Protein AF-A0A9N7Y6Z3-F1 (afdb_monomer_lite)

Secondary structure (DSSP, 8-state):
----------HHHHHHHHT----HHHHHHHHHHTT----PPPP-----HHHHHHHHHHHHHTTT--HHHHHHT--------TT-PPP-----S----S------

Organism: Pleuronectes platessa (NCBI:txid8262)

pLDDT: mean 72.56, std 17.74, range [29.12, 93.75]

Sequence (104 aa):
MAVRQDTGRSSSQIKAITGADCSPITIRRHLQRKGFKNKKRLQRPRLLQRHKIARLDFAREHQTWDIQKWRGAIMIWGAFSFNGTMELQVVQGRQTAGPSCVFP

InterPro domains:
  IPR002492 Transposase, Tc1-like [PF01498] (3-63)

Structure (mmCIF, N/CA/C/O backbone):
data_AF-A0A9N7Y6Z3-F1
#
_entry.id   AF-A0A9N7Y6Z3-F1
#
loop_
_atom_site.group_PDB
_atom_site.id
_atom_site.type_symbol
_atom_site.label_atom_id
_atom_site.label_alt_id
_atom_site.label_comp_id
_atom_site.label_asym_id
_atom_site.label_entity_id
_atom_site.label_seq_id
_atom_site.pdbx_PDB_ins_code
_atom_site.Cartn_x
_atom_site.Cartn_y
_atom_site.Cartn_z
_atom_site.occupancy
_atom_site.B_iso_or_equiv
_atom_site.auth_seq_id
_atom_site.auth_comp_id
_atom_site.auth_asym_id
_atom_site.auth_atom_id
_atom_site.pdbx_PDB_model_num
ATOM 1 N N . MET A 1 1 ? -17.473 -17.753 -3.300 1.00 37.47 1 MET A N 1
ATOM 2 C CA . MET A 1 1 ? -17.386 -16.276 -3.357 1.00 37.47 1 MET A CA 1
ATOM 3 C C . MET A 1 1 ? -16.705 -15.788 -2.084 1.00 37.47 1 MET A C 1
ATOM 5 O O . MET A 1 1 ? -17.232 -16.037 -1.009 1.00 37.47 1 MET A O 1
ATOM 9 N N . ALA A 1 2 ? -15.513 -15.193 -2.158 1.00 46.38 2 ALA A N 1
ATOM 10 C CA . ALA A 1 2 ? -14.824 -14.714 -0.958 1.00 46.38 2 ALA A CA 1
ATOM 11 C C . ALA A 1 2 ? -15.393 -13.346 -0.551 1.00 46.38 2 ALA A C 1
ATOM 13 O O . ALA A 1 2 ? -15.112 -12.334 -1.193 1.00 46.38 2 ALA A O 1
ATOM 14 N N . VAL A 1 3 ? -16.218 -13.320 0.497 1.00 51.53 3 VAL A N 1
ATOM 15 C CA . VAL A 1 3 ? -16.713 -12.077 1.103 1.00 51.53 3 VAL A CA 1
ATOM 16 C C . VAL A 1 3 ? -15.503 -11.288 1.606 1.00 51.53 3 VAL A C 1
ATOM 18 O O . VAL A 1 3 ? -14.756 -11.769 2.462 1.00 51.53 3 VAL A O 1
ATOM 21 N N . ARG A 1 4 ? -15.270 -10.086 1.061 1.00 54.97 4 ARG A N 1
ATOM 22 C CA . ARG A 1 4 ? -14.232 -9.182 1.578 1.00 54.97 4 ARG A CA 1
ATOM 23 C C . ARG A 1 4 ? -14.615 -8.836 3.014 1.00 54.97 4 ARG A C 1
ATOM 25 O O . ARG A 1 4 ? -15.618 -8.172 3.239 1.00 54.97 4 ARG A O 1
ATOM 32 N N . GLN A 1 5 ? -13.845 -9.317 3.986 1.00 65.19 5 GLN A N 1
ATOM 33 C CA . GLN A 1 5 ? -14.088 -8.974 5.381 1.00 65.19 5 GLN A CA 1
ATOM 34 C C . GLN A 1 5 ? -13.634 -7.532 5.631 1.00 65.19 5 GLN A C 1
ATOM 36 O O . GLN A 1 5 ? -12.450 -7.213 5.478 1.00 65.19 5 GLN A O 1
ATOM 41 N N . ASP A 1 6 ? -14.571 -6.671 6.026 1.00 64.88 6 ASP A N 1
ATOM 42 C CA . ASP A 1 6 ? -14.308 -5.299 6.465 1.00 64.88 6 ASP A CA 1
ATOM 43 C C . ASP A 1 6 ? -13.472 -5.298 7.757 1.00 64.88 6 ASP A C 1
ATOM 45 O O . ASP A 1 6 ? -13.983 -5.248 8.878 1.00 64.88 6 ASP A O 1
ATOM 49 N N . THR A 1 7 ? -12.154 -5.374 7.601 1.00 71.00 7 THR A N 1
ATOM 50 C CA . THR A 1 7 ? -11.184 -5.358 8.700 1.00 71.00 7 THR A CA 1
ATOM 51 C C . THR A 1 7 ? -10.605 -3.952 8.895 1.00 71.00 7 THR A C 1
ATOM 53 O O . THR A 1 7 ? -10.427 -3.198 7.940 1.00 71.00 7 THR A O 1
ATOM 56 N N . GLY A 1 8 ? -10.297 -3.583 10.146 1.00 79.94 8 GLY A N 1
ATOM 57 C CA . GLY A 1 8 ? -9.646 -2.304 10.485 1.00 79.94 8 GLY A CA 1
ATOM 58 C C . GLY A 1 8 ? -10.509 -1.270 11.219 1.00 79.94 8 GLY A C 1
ATOM 59 O O . GLY A 1 8 ? -10.120 -0.108 11.286 1.00 79.94 8 GLY A O 1
ATOM 60 N N . ARG A 1 9 ? -11.657 -1.670 11.773 1.00 84.12 9 ARG A N 1
ATOM 61 C CA . ARG A 1 9 ? -12.505 -0.814 12.620 1.00 84.12 9 ARG A CA 1
ATOM 62 C C . ARG A 1 9 ? -12.025 -0.815 14.076 1.00 84.12 9 ARG A C 1
ATOM 64 O O . ARG A 1 9 ? -11.485 -1.816 14.552 1.00 84.12 9 ARG A O 1
ATOM 71 N N . SER A 1 10 ? -12.238 0.289 14.792 1.00 84.06 10 SER A N 1
ATOM 72 C CA . SER A 1 10 ? -11.997 0.351 16.241 1.00 84.06 10 SER A CA 1
ATOM 73 C C . SER A 1 10 ? -13.083 -0.400 17.023 1.00 84.06 10 SER A C 1
ATOM 75 O O . SER A 1 10 ? -14.190 -0.594 16.521 1.00 84.06 10 SER A O 1
ATOM 77 N N . SER A 1 11 ? -12.811 -0.783 18.277 1.00 83.44 11 SER A N 1
ATOM 78 C CA . SER A 1 11 ? -13.819 -1.434 19.132 1.00 83.44 11 SER A CA 1
ATOM 79 C C . SER A 1 11 ? -15.092 -0.595 19.288 1.00 83.44 11 SER A C 1
ATOM 81 O O . SER A 1 11 ? -16.182 -1.156 19.295 1.00 83.44 11 SER A O 1
ATOM 83 N N . SER A 1 12 ? -14.979 0.735 19.355 1.00 84.12 12 SER A N 1
ATOM 84 C CA . SER A 1 12 ? -16.135 1.638 19.451 1.00 84.12 12 SER A CA 1
ATOM 85 C C . SER A 1 12 ? -16.972 1.641 18.170 1.00 84.12 12 SER A C 1
ATOM 87 O O . SER A 1 12 ? -18.195 1.592 18.233 1.00 84.12 12 SER A O 1
ATOM 89 N N . GLN A 1 13 ? -16.325 1.627 17.000 1.00 87.12 13 GLN A N 1
ATOM 90 C CA . GLN A 1 13 ? -17.026 1.519 15.716 1.00 87.12 13 GLN A CA 1
ATOM 91 C C . GLN A 1 13 ? -17.698 0.153 15.553 1.00 87.12 13 GLN A C 1
ATOM 93 O O . GLN A 1 13 ? -18.814 0.070 15.053 1.00 87.12 13 GLN A O 1
ATOM 98 N N . ILE A 1 14 ? -17.043 -0.920 16.006 1.00 86.19 14 ILE A N 1
ATOM 99 C CA . ILE A 1 14 ? -17.630 -2.266 16.014 1.00 86.19 14 ILE A CA 1
ATOM 100 C C . ILE A 1 14 ? -18.861 -2.301 16.925 1.00 86.19 14 ILE A C 1
ATOM 102 O O . ILE A 1 14 ? 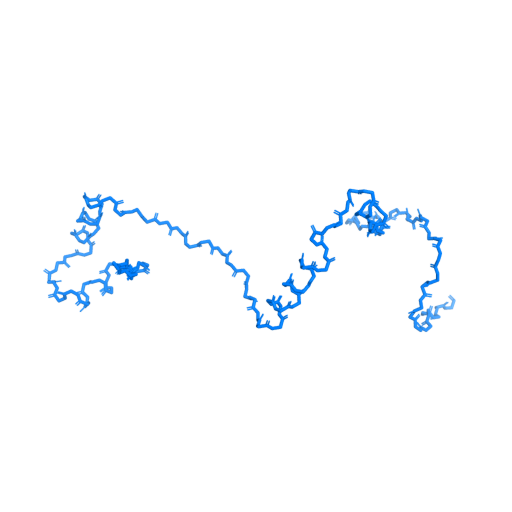-19.874 -2.876 16.532 1.00 86.19 14 ILE A O 1
ATOM 106 N N . LYS A 1 15 ? -18.804 -1.645 18.092 1.00 87.44 15 LYS A N 1
ATOM 107 C CA . LYS A 1 15 ? -19.949 -1.501 19.001 1.00 87.44 15 LYS A CA 1
ATOM 108 C C . LYS A 1 15 ? -21.136 -0.834 18.298 1.00 87.44 15 LYS A C 1
ATOM 110 O O . LYS A 1 15 ? -22.226 -1.393 18.299 1.00 87.44 15 LYS A O 1
ATOM 115 N N . ALA A 1 16 ? -20.899 0.306 17.646 1.00 86.00 16 ALA A N 1
ATOM 116 C CA . ALA A 1 16 ? -21.933 1.063 16.939 1.00 86.00 16 ALA A CA 1
ATOM 117 C C . ALA A 1 16 ? -22.573 0.276 15.781 1.00 86.00 16 ALA A C 1
ATOM 119 O O . ALA A 1 16 ? -23.783 0.323 15.606 1.00 86.00 16 ALA A O 1
ATOM 120 N N . ILE A 1 17 ? -21.777 -0.476 15.015 1.00 85.12 17 ILE A N 1
ATOM 121 C CA . ILE A 1 17 ? -22.271 -1.249 13.861 1.00 85.12 17 ILE A CA 1
ATOM 122 C C . ILE A 1 17 ? -23.010 -2.517 14.296 1.00 85.12 17 ILE A C 1
ATOM 124 O O . ILE A 1 17 ? -23.980 -2.911 13.663 1.00 85.12 17 ILE A O 1
ATOM 128 N N . THR A 1 18 ? -22.540 -3.175 15.358 1.00 82.81 18 THR A N 1
ATOM 129 C CA . THR A 1 18 ? -23.121 -4.447 15.823 1.00 82.81 18 THR A CA 1
ATOM 130 C C . THR A 1 18 ? -24.343 -4.219 16.720 1.00 82.81 18 THR A C 1
ATOM 132 O O . THR A 1 18 ? -25.077 -5.162 16.989 1.00 82.81 18 THR A O 1
ATOM 135 N N . GLY A 1 19 ? -24.549 -2.997 17.227 1.00 78.44 19 GLY A N 1
ATOM 136 C CA . GLY A 1 19 ? -25.634 -2.675 18.163 1.00 78.44 19 GLY A CA 1
ATOM 137 C C . GLY A 1 19 ? -25.500 -3.353 19.533 1.00 78.44 19 GLY A C 1
ATOM 138 O O . GLY A 1 19 ? -26.426 -3.322 20.334 1.00 78.44 19 GLY A O 1
ATOM 139 N N . ALA A 1 20 ? -24.360 -3.987 19.816 1.00 78.75 20 ALA A N 1
ATOM 140 C CA . ALA A 1 20 ? -24.151 -4.731 21.049 1.00 78.75 20 ALA A CA 1
ATOM 141 C C . ALA A 1 20 ? -23.806 -3.773 22.195 1.00 78.75 20 ALA A C 1
ATOM 143 O O . ALA A 1 20 ? -22.770 -3.102 22.140 1.00 78.75 20 ALA A O 1
ATOM 144 N N . ASP A 1 21 ? -24.598 -3.754 23.270 1.00 81.75 21 ASP A N 1
ATOM 145 C CA . ASP A 1 21 ? -24.250 -2.986 24.466 1.00 81.75 21 ASP A CA 1
ATOM 146 C C . ASP A 1 21 ? -23.219 -3.724 25.330 1.00 81.75 21 ASP A C 1
ATOM 148 O O . ASP A 1 21 ? -23.497 -4.303 26.374 1.00 81.75 21 ASP A O 1
ATOM 152 N N . CYS A 1 22 ? -21.987 -3.768 24.836 1.00 83.62 22 CYS A N 1
ATOM 153 C CA . CYS A 1 22 ? -20.870 -4.382 25.533 1.00 83.62 22 CYS A CA 1
ATOM 154 C C . CYS A 1 22 ? -19.700 -3.405 25.648 1.00 83.62 22 CYS A C 1
ATOM 156 O O . CYS A 1 22 ? -19.535 -2.476 24.850 1.00 83.62 22 CYS A O 1
ATOM 158 N N . SER A 1 23 ? -18.869 -3.597 26.673 1.00 87.12 23 SER A N 1
ATOM 159 C CA . SER A 1 23 ? -17.658 -2.796 26.839 1.00 87.12 23 SER A CA 1
ATOM 160 C C . SER A 1 23 ? -16.646 -3.089 25.713 1.00 87.12 23 SER A C 1
ATOM 162 O O . SER A 1 23 ? -16.559 -4.230 25.241 1.00 87.12 23 SER A O 1
ATOM 164 N N . PRO A 1 24 ? -15.797 -2.120 25.311 1.00 84.94 24 PRO A N 1
ATOM 165 C CA . PRO A 1 24 ? -14.745 -2.336 24.307 1.00 84.94 24 PRO A CA 1
ATOM 166 C C . PRO A 1 24 ? -13.793 -3.506 24.621 1.00 84.94 24 PRO A C 1
ATOM 168 O O . PRO A 1 24 ? -13.217 -4.113 23.714 1.00 84.94 24 PRO A O 1
ATOM 171 N N . ILE A 1 25 ? -13.637 -3.841 25.906 1.00 89.50 25 ILE A N 1
ATOM 172 C CA . ILE A 1 25 ? -12.834 -4.968 26.401 1.00 89.50 25 ILE A CA 1
ATOM 173 C C . ILE A 1 25 ? -13.468 -6.303 26.000 1.00 89.50 25 ILE A C 1
ATOM 175 O O . ILE A 1 25 ? -12.763 -7.218 25.571 1.00 89.50 25 ILE A O 1
ATOM 179 N N . THR A 1 26 ? -14.794 -6.406 26.091 1.00 91.06 26 THR A N 1
ATOM 180 C CA . THR A 1 26 ? -15.550 -7.601 25.691 1.00 91.06 26 THR A CA 1
ATOM 181 C C . THR A 1 26 ? -15.386 -7.863 24.198 1.00 91.06 26 THR A C 1
ATOM 183 O O . THR A 1 26 ? -15.064 -8.982 23.794 1.00 91.06 26 THR A O 1
ATOM 186 N N . ILE A 1 27 ? -15.475 -6.802 23.391 1.00 89.25 27 ILE A N 1
ATOM 187 C CA . ILE A 1 27 ? -15.218 -6.851 21.946 1.00 89.25 27 ILE A CA 1
ATOM 188 C C . ILE A 1 27 ? -13.789 -7.337 21.679 1.00 89.25 27 ILE A C 1
ATOM 190 O O . ILE A 1 27 ? -13.588 -8.272 20.907 1.00 89.25 27 ILE A O 1
ATOM 194 N N . ARG A 1 28 ? -12.785 -6.774 22.364 1.00 89.12 28 ARG A N 1
ATOM 195 C CA . ARG A 1 28 ? -11.381 -7.185 22.203 1.00 89.12 28 ARG A CA 1
ATOM 196 C C . ARG A 1 28 ? -11.159 -8.663 22.546 1.00 89.12 28 ARG A C 1
ATOM 198 O O . ARG A 1 28 ? -10.498 -9.354 21.776 1.00 89.12 28 ARG A O 1
ATOM 205 N N . ARG A 1 29 ? -11.726 -9.158 23.653 1.00 91.88 29 ARG A N 1
ATOM 206 C CA . ARG A 1 29 ? -11.635 -10.577 24.054 1.00 91.88 29 ARG A CA 1
ATOM 207 C C . ARG A 1 29 ? -12.284 -11.494 23.021 1.00 91.88 29 ARG A C 1
ATOM 209 O O . ARG A 1 29 ? -11.711 -12.521 22.667 1.00 91.88 29 ARG A O 1
ATOM 216 N N . HIS A 1 30 ? -13.456 -11.114 22.515 1.00 90.56 30 HIS A N 1
ATOM 217 C CA . HIS A 1 30 ? -14.153 -11.880 21.485 1.00 90.56 30 HIS A CA 1
ATOM 218 C C . HIS A 1 30 ? -13.347 -11.941 20.179 1.00 90.56 30 HIS A C 1
ATOM 220 O O . HIS A 1 30 ? -13.169 -13.018 19.612 1.00 90.56 30 HIS A O 1
ATOM 226 N N . LEU A 1 31 ? -12.794 -10.805 19.740 1.00 88.94 31 LEU A N 1
ATOM 227 C CA . LEU A 1 31 ? -11.925 -10.734 18.563 1.00 88.94 31 LEU A CA 1
ATOM 228 C C . LEU A 1 31 ? -10.669 -11.602 18.728 1.00 88.94 31 LEU A C 1
ATOM 230 O O . LEU A 1 31 ? -10.308 -12.327 17.804 1.00 88.94 31 LEU A O 1
ATOM 234 N N . GLN A 1 32 ? -10.048 -11.592 19.910 1.00 90.25 32 GLN A N 1
ATOM 235 C CA . GLN A 1 32 ? -8.889 -12.437 20.212 1.00 90.25 32 GLN A CA 1
ATOM 236 C C . GLN A 1 32 ? -9.232 -13.933 20.204 1.00 90.25 32 GLN A C 1
ATOM 238 O O . GLN A 1 32 ? -8.478 -14.707 19.621 1.00 90.25 32 GLN A O 1
ATOM 243 N N . ARG A 1 33 ? -10.379 -14.342 20.774 1.00 93.00 33 ARG A N 1
ATOM 244 C CA . ARG A 1 33 ? -10.866 -15.738 20.710 1.00 93.00 33 ARG A CA 1
ATOM 245 C C . ARG A 1 33 ? -11.096 -16.209 19.274 1.00 93.00 33 ARG A C 1
ATOM 247 O O . ARG A 1 33 ? -10.827 -17.360 18.965 1.00 93.00 33 ARG A O 1
ATOM 254 N N . LYS A 1 34 ? -11.543 -15.310 18.392 1.00 90.12 34 LYS A N 1
ATOM 255 C CA . LYS A 1 34 ? -11.688 -15.567 16.949 1.00 90.12 34 LYS A CA 1
ATOM 256 C C . LYS A 1 34 ? -10.369 -15.481 16.162 1.00 90.12 34 LYS A C 1
ATOM 258 O O . LYS A 1 34 ? -10.385 -15.607 14.944 1.00 90.12 34 LYS A O 1
ATOM 263 N N . GLY A 1 35 ? -9.235 -15.246 16.826 1.00 90.12 35 GLY A N 1
ATOM 264 C CA . GLY A 1 35 ? -7.914 -15.187 16.195 1.00 90.12 35 GLY A CA 1
ATOM 265 C C . GLY A 1 35 ? -7.567 -13.849 15.531 1.00 90.12 35 GLY A C 1
ATOM 266 O O . GLY A 1 35 ? -6.504 -13.732 14.916 1.00 90.12 35 GLY A O 1
ATOM 267 N N . PHE A 1 36 ? -8.401 -12.813 15.667 1.00 87.56 36 PHE A N 1
ATOM 268 C CA . PHE A 1 36 ? -8.090 -11.489 15.128 1.00 87.56 36 PHE A CA 1
ATOM 269 C C . PHE A 1 36 ? -6.998 -10.810 15.958 1.00 87.56 36 PHE A C 1
ATOM 271 O O . PHE A 1 36 ? -7.122 -10.613 17.169 1.00 87.56 36 PHE A O 1
ATOM 278 N N . LYS A 1 37 ? -5.920 -10.405 15.280 1.00 85.88 37 LYS A N 1
ATOM 279 C CA . LYS A 1 37 ? -4.780 -9.702 15.880 1.00 85.88 37 LYS A CA 1
ATOM 280 C C . LYS A 1 37 ? -4.762 -8.249 15.424 1.00 85.88 37 LYS A C 1
ATOM 282 O O . LYS A 1 37 ? -4.915 -7.965 14.238 1.00 85.88 37 LYS A O 1
ATOM 287 N N . ASN A 1 38 ? -4.521 -7.334 16.360 1.00 83.25 38 ASN A N 1
ATOM 288 C CA . ASN A 1 38 ? -4.287 -5.937 16.018 1.00 83.25 38 ASN A CA 1
ATOM 289 C C . ASN A 1 38 ? -2.905 -5.812 15.358 1.00 83.25 38 ASN A C 1
ATOM 291 O O . ASN A 1 38 ? -1.894 -6.182 15.956 1.00 83.25 38 ASN A O 1
ATOM 295 N N . LYS A 1 39 ? -2.870 -5.321 14.119 1.00 84.31 39 LYS A N 1
ATOM 296 C CA . LYS A 1 39 ? -1.643 -5.005 13.387 1.00 84.31 39 LYS A CA 1
ATOM 297 C C . LYS A 1 39 ? -1.713 -3.548 12.958 1.00 84.31 39 LYS A C 1
ATOM 299 O O . LYS A 1 39 ? -2.720 -3.118 12.394 1.00 84.31 39 LYS A O 1
ATOM 304 N N . LYS A 1 40 ? -0.629 -2.798 13.180 1.00 82.56 40 LYS A N 1
ATOM 305 C CA . LYS A 1 40 ? -0.502 -1.452 12.612 1.00 82.56 40 LYS A CA 1
ATOM 306 C C . LYS A 1 40 ? -0.585 -1.565 11.091 1.00 82.56 40 LYS A C 1
ATOM 308 O O . LYS A 1 40 ? 0.064 -2.423 10.491 1.00 82.56 40 LYS A O 1
ATOM 313 N N . ARG A 1 41 ? -1.399 -0.712 10.467 1.00 78.88 41 ARG A N 1
ATOM 314 C CA . ARG A 1 41 ? -1.458 -0.640 9.007 1.00 78.88 41 ARG A CA 1
ATOM 315 C C . ARG A 1 41 ? -0.085 -0.192 8.508 1.00 78.88 41 ARG A C 1
ATOM 317 O O . ARG A 1 41 ? 0.442 0.809 8.985 1.00 78.88 41 ARG A O 1
ATOM 324 N N . LEU A 1 42 ? 0.480 -0.942 7.563 1.00 81.06 42 LEU A N 1
ATOM 325 C CA . LEU A 1 42 ? 1.732 -0.559 6.919 1.00 81.06 42 LEU A CA 1
ATOM 326 C C . LEU A 1 42 ? 1.559 0.819 6.280 1.00 81.06 42 LEU A C 1
ATOM 328 O O . LEU A 1 42 ? 0.578 1.049 5.564 1.00 81.06 42 LEU A O 1
ATOM 332 N N . GLN A 1 43 ? 2.502 1.719 6.554 1.00 81.31 43 GLN A N 1
ATOM 333 C CA . GLN A 1 43 ? 2.526 3.026 5.917 1.00 81.31 43 GLN A CA 1
ATOM 334 C C . GLN A 1 43 ? 2.745 2.821 4.424 1.00 81.31 43 GLN A C 1
ATOM 336 O O . GLN A 1 43 ? 3.712 2.190 4.001 1.00 81.31 43 GLN A O 1
ATOM 341 N N . ARG A 1 44 ? 1.801 3.313 3.626 1.00 81.38 44 ARG A N 1
ATOM 342 C CA . ARG A 1 44 ? 1.894 3.270 2.171 1.00 81.38 44 ARG A CA 1
ATOM 343 C C . ARG A 1 44 ? 2.042 4.702 1.682 1.00 81.38 44 ARG A C 1
ATOM 345 O O . ARG A 1 44 ? 1.173 5.516 2.010 1.00 81.38 44 ARG A O 1
ATOM 352 N N . PRO A 1 45 ? 3.097 5.022 0.914 1.00 84.25 45 PRO A N 1
ATOM 353 C CA . PRO A 1 45 ? 3.197 6.334 0.301 1.00 84.25 45 PRO A CA 1
ATOM 354 C C . PRO A 1 45 ? 1.957 6.574 -0.561 1.00 84.25 45 PRO A C 1
ATOM 356 O O . PRO A 1 45 ? 1.443 5.662 -1.220 1.00 84.25 45 PRO A O 1
ATOM 3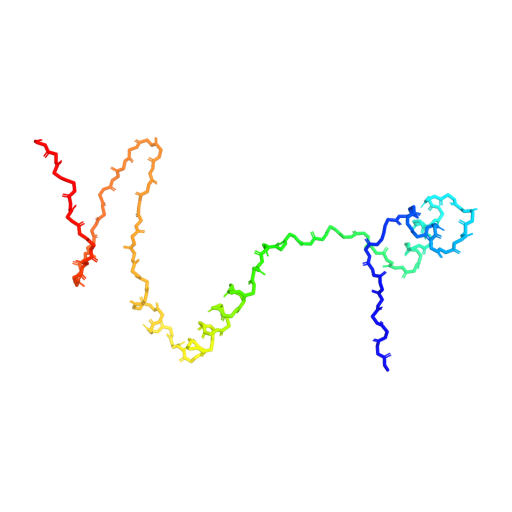59 N N . ARG A 1 46 ? 1.443 7.805 -0.531 1.00 84.81 46 ARG A N 1
ATOM 360 C CA . ARG A 1 46 ? 0.274 8.183 -1.327 1.00 84.81 46 ARG A CA 1
ATOM 361 C C . ARG A 1 46 ? 0.682 8.239 -2.796 1.00 84.81 46 ARG A C 1
ATOM 363 O O . ARG A 1 46 ? 1.266 9.212 -3.262 1.00 84.81 46 ARG A O 1
ATOM 370 N N . LEU A 1 47 ? 0.385 7.173 -3.528 1.00 86.75 47 LEU A N 1
ATOM 371 C CA . LEU A 1 47 ? 0.608 7.118 -4.966 1.00 86.75 47 LEU A CA 1
ATOM 372 C C . LEU A 1 47 ? -0.620 7.657 -5.693 1.00 86.75 47 LEU A C 1
ATOM 374 O O . LEU A 1 47 ? -1.662 7.000 -5.754 1.00 86.75 47 LEU A O 1
ATOM 378 N N . LEU A 1 48 ? -0.467 8.857 -6.253 1.00 90.25 48 LEU A N 1
ATOM 379 C CA . LEU A 1 48 ? -1.400 9.414 -7.226 1.00 90.25 48 LEU A CA 1
ATOM 380 C C . LEU A 1 48 ? -1.476 8.510 -8.462 1.00 90.25 48 LEU A C 1
ATOM 382 O O . LEU A 1 48 ? -0.549 7.747 -8.743 1.00 90.25 48 LEU A O 1
ATOM 386 N N . GLN A 1 49 ? -2.562 8.626 -9.228 1.00 91.31 49 GLN A N 1
ATOM 387 C CA . GLN A 1 49 ? -2.788 7.793 -10.411 1.00 91.31 49 GLN A CA 1
ATOM 388 C C . GLN A 1 49 ? -1.631 7.889 -11.417 1.00 91.31 49 GLN A C 1
ATOM 390 O O . GLN A 1 49 ? -1.145 6.862 -11.881 1.00 91.31 49 GLN A O 1
ATOM 395 N N . ARG A 1 50 ? -1.096 9.099 -11.634 1.00 92.44 50 ARG A N 1
ATOM 396 C CA . ARG A 1 50 ? 0.092 9.334 -12.471 1.00 92.44 50 ARG A CA 1
ATOM 397 C C . ARG A 1 50 ? 1.323 8.533 -12.030 1.00 92.44 50 ARG A C 1
ATOM 399 O O . ARG A 1 50 ? 2.030 7.996 -12.867 1.00 92.44 50 ARG A O 1
ATOM 406 N N . HIS A 1 51 ? 1.554 8.387 -10.719 1.00 92.06 51 HIS A N 1
ATOM 407 C CA . HIS A 1 51 ? 2.692 7.616 -10.204 1.00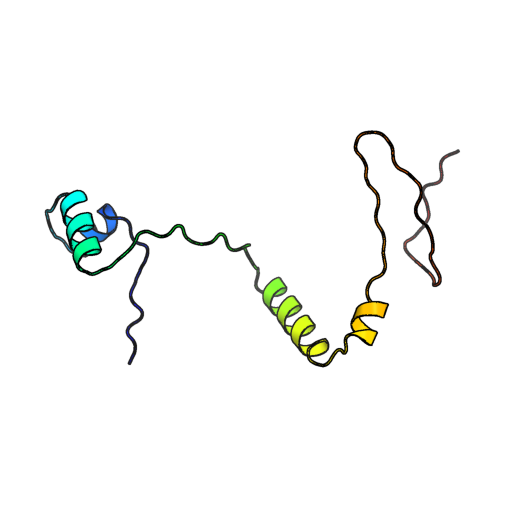 92.06 51 HIS A CA 1
ATOM 408 C C . HIS A 1 51 ? 2.487 6.115 -10.405 1.00 92.06 51 HIS A C 1
ATOM 410 O O . HIS A 1 51 ? 3.457 5.387 -10.577 1.00 92.06 51 HIS A O 1
ATOM 416 N N . LYS A 1 52 ? 1.239 5.634 -10.355 1.00 92.50 52 LYS A N 1
ATOM 417 C CA . LYS A 1 52 ? 0.940 4.221 -10.615 1.00 92.50 52 LYS A CA 1
ATOM 418 C C . LYS A 1 52 ? 1.197 3.874 -12.076 1.00 92.50 52 LYS A C 1
ATOM 420 O O . LYS A 1 52 ? 1.815 2.851 -12.324 1.00 92.50 52 LYS A O 1
ATOM 425 N N . ILE A 1 53 ? 0.754 4.739 -12.990 1.00 93.75 53 ILE A N 1
ATOM 426 C CA . ILE A 1 53 ? 0.957 4.583 -14.435 1.00 93.75 53 ILE A CA 1
ATOM 427 C C . ILE A 1 53 ? 2.455 4.612 -14.746 1.00 93.75 53 ILE A C 1
ATOM 429 O O . ILE A 1 53 ? 2.987 3.611 -15.199 1.00 93.75 53 ILE A O 1
ATOM 433 N N . ALA A 1 54 ? 3.167 5.667 -14.336 1.00 92.06 54 ALA A N 1
ATOM 434 C CA . ALA A 1 54 ? 4.603 5.785 -14.590 1.00 92.06 54 ALA A CA 1
ATOM 435 C C . ALA A 1 54 ? 5.419 4.599 -14.039 1.00 92.06 54 ALA A C 1
ATOM 437 O O . ALA A 1 54 ? 6.327 4.105 -14.697 1.00 92.06 54 ALA A O 1
ATOM 438 N N . ARG A 1 55 ? 5.088 4.100 -12.836 1.00 93.31 55 ARG A N 1
ATOM 439 C CA . ARG A 1 55 ? 5.772 2.925 -12.262 1.00 93.31 55 ARG A CA 1
ATOM 440 C C . ARG A 1 55 ? 5.440 1.630 -12.999 1.00 93.31 55 ARG A C 1
ATOM 442 O O . ARG A 1 55 ? 6.293 0.754 -13.068 1.00 93.31 55 ARG A O 1
ATOM 449 N N . LEU A 1 56 ? 4.210 1.492 -13.487 1.00 92.88 56 LEU A N 1
ATOM 450 C CA . LEU A 1 56 ? 3.770 0.332 -14.257 1.00 92.88 56 LEU A CA 1
ATOM 451 C C . LEU A 1 56 ? 4.457 0.299 -15.623 1.00 92.88 56 LEU A C 1
ATOM 453 O O . LEU A 1 56 ? 4.957 -0.751 -16.015 1.00 92.88 56 LEU A O 1
ATOM 457 N N . ASP A 1 57 ? 4.501 1.437 -16.309 1.00 92.94 57 ASP A N 1
ATOM 458 C CA . ASP A 1 57 ? 5.123 1.561 -17.626 1.00 92.94 57 ASP A CA 1
ATOM 459 C C . ASP A 1 57 ? 6.628 1.307 -17.529 1.00 92.94 57 ASP A C 1
ATOM 461 O O . ASP A 1 57 ? 7.140 0.435 -18.227 1.00 92.94 57 ASP A O 1
ATOM 465 N N . PHE A 1 58 ? 7.300 1.906 -16.538 1.00 89.88 58 PHE A N 1
ATOM 466 C CA . PHE A 1 58 ? 8.702 1.607 -16.242 1.00 89.88 58 PHE A CA 1
ATOM 467 C C . PHE A 1 58 ? 8.938 0.108 -16.002 1.00 89.88 58 PHE A C 1
ATOM 469 O O . PHE A 1 58 ? 9.827 -0.490 -16.603 1.00 89.88 58 PHE A O 1
ATOM 476 N N . ALA A 1 59 ? 8.123 -0.527 -15.152 1.00 90.44 59 ALA A N 1
ATOM 477 C CA . ALA A 1 59 ? 8.275 -1.948 -14.844 1.00 90.44 59 ALA A CA 1
ATOM 478 C C . ALA A 1 59 ? 8.076 -2.847 -16.074 1.00 90.44 59 ALA A C 1
ATOM 480 O O . ALA A 1 59 ? 8.751 -3.866 -16.182 1.00 90.44 59 ALA A O 1
ATOM 481 N N . ARG A 1 60 ? 7.178 -2.476 -16.995 1.00 90.88 60 ARG A N 1
ATOM 482 C CA . ARG A 1 60 ? 6.952 -3.202 -18.254 1.00 90.88 60 ARG A CA 1
ATOM 483 C C . ARG A 1 60 ? 8.117 -3.035 -19.220 1.00 90.88 60 ARG A C 1
ATOM 485 O O . ARG A 1 60 ? 8.626 -4.030 -19.725 1.00 90.88 60 ARG A O 1
ATOM 492 N N . GLU A 1 61 ? 8.560 -1.801 -19.442 1.00 87.81 61 GLU A N 1
ATOM 493 C CA . GLU A 1 61 ? 9.681 -1.485 -20.338 1.00 87.81 61 GLU A CA 1
ATOM 494 C C . GLU A 1 61 ? 10.987 -2.157 -19.894 1.00 87.81 61 GLU A C 1
ATOM 496 O O . GLU A 1 61 ? 11.809 -2.548 -20.721 1.00 87.81 61 GLU A O 1
ATOM 501 N N . HIS A 1 62 ? 11.158 -2.334 -18.582 1.00 86.38 62 HIS A N 1
ATOM 502 C CA .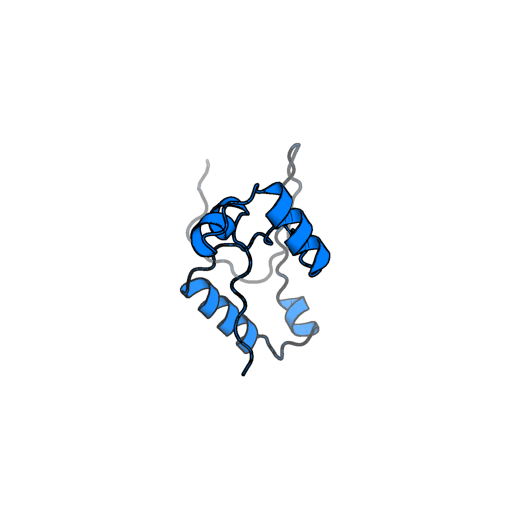 HIS A 1 62 ? 12.373 -2.877 -17.983 1.00 86.38 62 HIS A CA 1
ATOM 503 C C . HIS A 1 62 ? 12.209 -4.333 -17.507 1.00 86.38 62 HIS A C 1
ATOM 505 O O . HIS A 1 62 ? 13.092 -4.867 -16.836 1.00 86.38 62 HIS A O 1
ATOM 511 N N . GLN A 1 63 ? 11.103 -5.004 -17.858 1.00 81.44 63 GLN A N 1
ATOM 512 C CA . GLN A 1 63 ? 10.796 -6.367 -17.404 1.00 81.44 63 GLN A CA 1
ATOM 513 C C . GLN A 1 63 ? 11.832 -7.399 -17.880 1.00 81.44 63 GLN A C 1
ATOM 515 O O . GLN A 1 63 ? 12.106 -8.370 -17.179 1.00 81.44 63 GLN A O 1
ATOM 520 N N . THR A 1 64 ? 12.408 -7.190 -19.066 1.00 85.25 64 THR A N 1
ATOM 521 C CA . THR A 1 64 ? 13.386 -8.091 -19.701 1.00 85.25 64 THR A CA 1
ATOM 522 C C . THR A 1 64 ? 14.813 -7.550 -19.650 1.00 85.25 64 THR A C 1
ATOM 524 O O . THR A 1 64 ? 15.675 -7.995 -20.411 1.00 85.25 64 THR A O 1
ATOM 527 N N . TRP A 1 65 ? 15.079 -6.538 -18.823 1.00 81.62 65 TRP A N 1
ATOM 528 C CA . TRP A 1 65 ? 16.429 -6.005 -18.701 1.00 81.62 65 TRP A CA 1
ATOM 529 C C . TRP A 1 65 ? 17.335 -6.985 -17.961 1.00 81.62 65 TRP A C 1
ATOM 531 O O . TRP A 1 65 ? 17.059 -7.382 -16.831 1.00 81.62 65 TRP A O 1
ATOM 541 N N . ASP A 1 66 ? 18.445 -7.327 -18.610 1.00 78.38 66 ASP A N 1
ATOM 542 C CA . ASP A 1 66 ? 19.506 -8.143 -18.035 1.00 78.38 66 ASP A CA 1
ATOM 543 C C . ASP A 1 66 ? 20.399 -7.321 -17.088 1.00 78.38 66 ASP A C 1
ATOM 545 O O . ASP A 1 66 ? 20.498 -6.092 -17.193 1.00 78.38 66 ASP A O 1
ATOM 549 N N . ILE A 1 67 ? 21.087 -8.000 -16.171 1.00 73.81 67 ILE A N 1
ATOM 550 C CA . ILE A 1 67 ? 21.959 -7.415 -15.142 1.00 73.81 67 ILE A CA 1
ATOM 551 C C . ILE A 1 67 ? 23.034 -6.517 -15.777 1.00 73.81 67 ILE A C 1
ATOM 553 O O . ILE A 1 67 ? 23.380 -5.481 -15.209 1.00 73.81 67 ILE A O 1
ATOM 557 N N . GLN A 1 68 ? 23.521 -6.854 -16.977 1.00 71.12 68 GLN 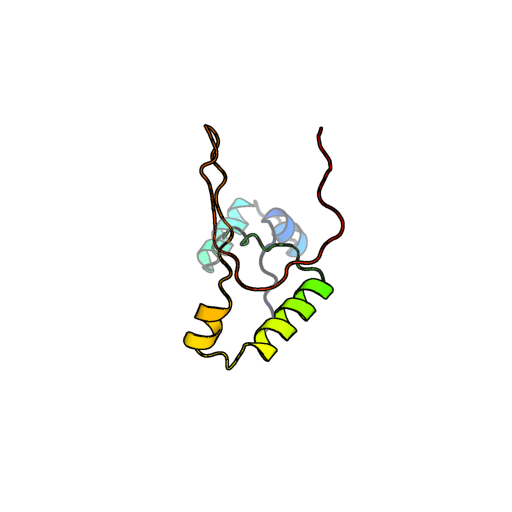A N 1
ATOM 558 C CA . GLN A 1 68 ? 24.488 -6.030 -17.714 1.00 71.12 68 GLN A CA 1
ATOM 559 C C . GLN A 1 68 ? 23.901 -4.681 -18.162 1.00 71.12 68 GLN A C 1
ATOM 561 O O . GLN A 1 68 ? 24.571 -3.653 -18.060 1.00 71.12 68 GLN A O 1
ATOM 566 N N . LYS A 1 69 ? 22.630 -4.652 -18.584 1.00 70.50 69 LYS A N 1
ATOM 567 C CA . LYS A 1 69 ? 21.928 -3.408 -18.951 1.00 70.50 69 LYS A CA 1
ATOM 568 C C . LYS A 1 69 ? 21.625 -2.551 -17.724 1.00 70.50 69 LYS A C 1
ATOM 570 O O . LYS A 1 69 ? 21.801 -1.338 -17.773 1.00 70.50 69 LYS A O 1
ATOM 575 N N . TRP A 1 70 ? 21.262 -3.174 -16.602 1.00 73.81 70 TRP A N 1
ATOM 576 C CA . TRP A 1 70 ? 21.090 -2.462 -15.332 1.00 73.81 70 TRP A CA 1
ATOM 577 C C . TRP A 1 70 ? 22.397 -1.862 -14.811 1.00 73.81 70 TRP A C 1
ATOM 579 O O . TRP A 1 70 ? 22.388 -0.736 -14.322 1.00 73.81 70 TRP A O 1
ATOM 589 N N . ARG A 1 71 ? 23.526 -2.570 -14.951 1.00 65.50 71 ARG A N 1
ATOM 590 C CA . ARG A 1 71 ? 24.852 -2.080 -14.537 1.00 65.50 71 ARG A CA 1
ATOM 591 C C . ARG A 1 71 ? 25.291 -0.823 -15.293 1.00 65.50 71 ARG A C 1
ATOM 593 O O . ARG A 1 71 ? 25.854 0.066 -14.667 1.00 65.50 71 ARG A O 1
ATOM 600 N N . GLY A 1 72 ? 24.997 -0.722 -16.591 1.00 63.44 72 GLY A N 1
ATOM 601 C CA . GLY A 1 72 ? 25.272 0.484 -17.387 1.00 63.44 72 GLY A CA 1
ATOM 602 C C . GLY A 1 72 ? 24.333 1.665 -17.100 1.00 63.44 72 GLY A C 1
ATOM 603 O O . GLY A 1 72 ? 24.670 2.800 -17.419 1.00 63.44 72 GLY A O 1
ATOM 604 N N . ALA A 1 73 ? 23.174 1.418 -16.477 1.00 59.81 73 ALA A N 1
ATOM 605 C CA . ALA A 1 73 ? 22.194 2.445 -16.114 1.00 59.81 73 ALA A CA 1
ATOM 606 C C . ALA A 1 73 ? 22.458 3.099 -14.739 1.00 59.81 73 ALA A C 1
ATOM 608 O O . ALA A 1 73 ? 21.774 4.054 -14.368 1.00 59.81 73 ALA A O 1
ATOM 609 N N . ILE A 1 74 ? 23.445 2.613 -13.975 1.00 54.84 74 ILE A N 1
ATOM 610 C CA . ILE A 1 74 ? 23.876 3.226 -12.711 1.00 54.84 74 ILE A CA 1
ATOM 611 C C . ILE A 1 74 ? 24.864 4.355 -13.039 1.00 54.84 74 ILE A C 1
ATOM 613 O O . ILE A 1 74 ? 26.078 4.170 -13.013 1.00 54.84 74 ILE A O 1
ATOM 617 N N . MET A 1 75 ? 24.348 5.544 -13.355 1.00 51.50 75 MET A N 1
ATOM 618 C CA . MET A 1 75 ? 25.168 6.757 -13.419 1.00 51.50 75 MET A CA 1
ATOM 619 C C . MET A 1 75 ? 25.407 7.242 -11.982 1.00 51.50 75 MET A C 1
ATOM 621 O O . MET A 1 75 ? 24.513 7.810 -11.354 1.00 51.50 75 MET A O 1
ATOM 625 N N . ILE A 1 76 ? 26.584 6.951 -11.424 1.00 56.44 76 ILE A N 1
ATOM 626 C CA . ILE A 1 76 ? 26.937 7.348 -10.056 1.00 56.44 76 ILE A CA 1
ATOM 627 C C . ILE A 1 76 ? 27.134 8.869 -10.017 1.00 56.44 76 ILE A C 1
ATOM 629 O O . ILE A 1 76 ? 28.107 9.384 -10.555 1.00 56.44 76 ILE A O 1
ATOM 633 N N . TRP A 1 77 ? 26.244 9.578 -9.327 1.00 49.78 77 TRP A N 1
ATOM 634 C CA . TRP A 1 77 ? 26.535 10.889 -8.746 1.00 49.78 77 TRP A CA 1
ATOM 635 C C . TRP A 1 77 ? 26.345 10.766 -7.240 1.00 49.78 77 TRP A C 1
ATOM 637 O O . TRP A 1 77 ? 25.228 10.514 -6.788 1.00 49.78 77 TRP A O 1
ATOM 647 N N . GLY A 1 78 ? 27.399 10.928 -6.439 1.00 55.50 78 GLY A N 1
ATOM 648 C CA . GLY A 1 78 ? 27.182 10.993 -4.995 1.00 55.50 78 GLY A CA 1
ATOM 649 C C . GLY A 1 78 ? 28.368 11.406 -4.144 1.00 55.50 78 GLY A C 1
ATOM 650 O O . GLY A 1 78 ? 29.347 10.680 -4.101 1.00 55.50 78 GLY A O 1
ATOM 651 N N . ALA A 1 79 ? 28.216 12.522 -3.414 1.00 43.38 79 ALA A N 1
ATOM 652 C CA . ALA A 1 79 ? 28.813 12.808 -2.103 1.00 43.38 79 ALA A CA 1
ATOM 653 C C . ALA A 1 79 ? 28.197 14.106 -1.547 1.00 43.38 79 ALA A C 1
ATOM 655 O O . ALA A 1 79 ? 28.366 15.187 -2.102 1.00 43.38 79 ALA A O 1
ATOM 656 N N . PHE A 1 80 ? 27.499 13.987 -0.420 1.00 48.72 80 PHE A N 1
ATOM 657 C CA . PHE A 1 80 ? 27.250 15.074 0.525 1.00 48.72 80 PHE A CA 1
ATOM 658 C C . PHE A 1 80 ? 27.765 14.602 1.888 1.00 48.72 80 PHE A C 1
ATOM 660 O O . PHE A 1 80 ? 27.547 13.448 2.260 1.00 48.72 80 PHE A O 1
ATOM 667 N N . SER A 1 81 ? 28.430 15.487 2.631 1.00 41.47 81 SER A N 1
ATOM 668 C CA . SER A 1 81 ? 28.898 15.254 4.004 1.00 41.47 81 SER A CA 1
ATOM 669 C C . SER A 1 81 ? 28.679 16.518 4.840 1.00 41.47 81 SER A C 1
ATOM 671 O O . SER A 1 81 ? 28.862 17.628 4.346 1.00 41.47 81 SER A O 1
ATOM 673 N N . PHE A 1 82 ? 28.273 16.348 6.104 1.00 51.69 82 PHE A N 1
ATOM 674 C CA . PHE A 1 82 ? 27.950 17.432 7.046 1.00 51.69 82 PHE A CA 1
ATOM 675 C C . PHE A 1 82 ? 29.188 18.209 7.547 1.00 51.69 82 PHE A C 1
ATOM 677 O O . PHE A 1 82 ? 29.032 19.291 8.093 1.00 51.69 82 PHE A O 1
ATOM 684 N N . ASN A 1 83 ? 30.409 17.702 7.333 1.00 57.03 83 ASN A N 1
ATOM 685 C CA . ASN A 1 83 ? 31.661 18.327 7.798 1.00 57.03 83 ASN A CA 1
ATOM 686 C C . ASN A 1 83 ? 32.714 18.500 6.682 1.00 57.03 83 ASN A C 1
ATOM 688 O O . ASN A 1 83 ? 33.914 18.493 6.940 1.00 57.03 83 ASN A O 1
ATOM 692 N N . GLY A 1 84 ? 32.264 18.657 5.435 1.00 54.12 84 GLY A N 1
ATOM 693 C CA . GLY A 1 84 ? 33.124 18.912 4.276 1.00 54.12 84 GLY A CA 1
ATOM 694 C C . GLY A 1 84 ? 32.893 17.907 3.149 1.00 54.12 84 GLY A C 1
ATOM 695 O O . GLY A 1 84 ? 32.893 16.696 3.362 1.00 54.12 84 GLY A O 1
ATOM 696 N N . THR A 1 85 ? 32.665 18.428 1.948 1.00 55.94 85 THR A N 1
ATOM 697 C CA . THR A 1 85 ? 32.479 17.706 0.681 1.00 55.94 85 THR A CA 1
ATOM 698 C C . THR A 1 85 ? 33.826 17.366 0.040 1.00 55.94 85 THR A C 1
ATOM 700 O O . THR A 1 85 ? 34.616 18.272 -0.206 1.00 55.94 85 THR A O 1
ATOM 703 N N . MET A 1 86 ? 34.069 16.089 -0.272 1.00 52.12 86 MET A N 1
ATOM 704 C CA . MET A 1 86 ? 35.155 15.669 -1.174 1.00 52.12 86 MET A CA 1
ATOM 705 C C . MET A 1 86 ? 34.643 15.458 -2.610 1.00 52.12 86 MET A C 1
ATOM 707 O O . MET A 1 86 ? 33.455 15.206 -2.813 1.00 52.12 86 MET A O 1
ATOM 711 N N . GLU A 1 87 ? 35.552 15.615 -3.578 1.00 56.59 87 GLU A N 1
ATOM 712 C CA . GLU A 1 87 ? 35.311 15.707 -5.025 1.00 56.59 87 GLU A CA 1
ATOM 713 C C . GLU A 1 87 ? 34.782 14.403 -5.659 1.00 56.59 87 GLU A C 1
ATOM 715 O O . GLU A 1 87 ? 35.196 13.304 -5.292 1.00 56.59 87 GLU A O 1
ATOM 720 N N . LEU A 1 88 ? 33.898 14.530 -6.656 1.00 55.12 88 LEU A N 1
ATOM 721 C CA . LEU A 1 88 ? 33.404 13.424 -7.486 1.00 55.12 88 LEU A CA 1
ATOM 722 C C . LEU A 1 88 ? 33.579 13.722 -8.961 1.00 55.12 88 LEU A C 1
ATOM 724 O O . LEU A 1 88 ? 33.035 14.712 -9.446 1.00 55.12 88 LEU A O 1
ATOM 728 N N . GLN A 1 89 ? 34.201 12.786 -9.674 1.00 55.59 89 GLN A N 1
ATOM 729 C CA . GLN A 1 89 ? 34.207 12.676 -11.136 1.00 55.59 89 GLN A CA 1
ATOM 730 C C . GLN A 1 89 ? 34.237 11.169 -11.486 1.00 55.59 89 GLN A C 1
ATOM 732 O O . GLN A 1 89 ? 34.683 10.364 -10.676 1.00 55.59 89 GLN A O 1
ATOM 737 N N . VAL A 1 90 ? 33.700 10.655 -12.594 1.00 50.62 90 VAL A N 1
ATOM 738 C CA . VAL A 1 90 ? 33.952 11.013 -13.997 1.00 50.62 90 VAL A CA 1
ATOM 739 C C . VAL A 1 90 ? 32.665 10.938 -14.819 1.00 50.62 90 VAL A C 1
ATOM 741 O O . VAL A 1 90 ? 31.881 9.996 -14.706 1.00 50.62 90 VAL A O 1
ATOM 744 N N . VAL A 1 91 ? 32.510 11.918 -15.709 1.00 60.16 91 VAL A N 1
ATOM 745 C CA . VAL A 1 91 ? 31.479 11.984 -16.748 1.00 60.16 91 VAL A CA 1
ATOM 746 C C . VAL A 1 91 ? 32.125 11.698 -18.100 1.00 60.16 91 VAL A C 1
ATOM 748 O O . VAL A 1 91 ? 33.118 12.325 -18.458 1.00 60.16 91 VAL A O 1
ATOM 751 N N . GLN A 1 92 ? 31.526 10.811 -18.890 1.00 39.62 92 GLN A N 1
ATOM 752 C CA . GLN A 1 92 ? 31.779 10.712 -20.329 1.00 39.62 92 GLN A CA 1
ATOM 753 C C . GLN A 1 92 ? 30.421 10.710 -21.049 1.00 39.62 92 GLN A C 1
ATOM 755 O O . GLN A 1 92 ? 29.687 9.726 -20.993 1.00 39.62 92 GLN A O 1
ATOM 760 N N . GLY A 1 93 ? 30.078 11.844 -21.680 1.00 55.75 93 GLY A N 1
ATOM 761 C CA . GLY A 1 93 ? 28.831 12.060 -22.436 1.00 55.75 93 GLY A CA 1
ATOM 762 C C . GLY A 1 93 ? 28.007 13.269 -21.962 1.00 55.75 93 GLY A C 1
ATOM 763 O O . GLY A 1 93 ? 27.897 13.529 -20.768 1.00 55.75 93 GLY A O 1
ATOM 764 N N . ARG A 1 94 ? 27.469 14.051 -22.915 1.00 52.75 94 ARG A N 1
ATOM 765 C CA . ARG A 1 94 ? 27.065 15.466 -22.748 1.00 52.75 94 ARG A CA 1
ATOM 766 C C . ARG A 1 94 ? 25.842 15.677 -21.840 1.00 52.75 94 ARG A C 1
ATOM 768 O O . ARG A 1 94 ? 24.718 15.354 -22.213 1.00 52.75 94 ARG A O 1
ATOM 775 N N . GLN A 1 95 ? 26.052 16.347 -20.706 1.00 57.56 95 GLN A N 1
ATOM 776 C CA . GLN A 1 95 ? 24.995 17.045 -19.967 1.00 57.56 95 GLN A CA 1
ATOM 777 C C . GLN A 1 95 ? 24.558 18.305 -20.731 1.00 57.56 95 GLN A C 1
ATOM 779 O O . GLN A 1 95 ? 25.394 19.059 -21.226 1.00 57.56 95 GLN A O 1
ATOM 784 N N . THR A 1 96 ? 23.251 18.566 -20.800 1.00 48.31 96 THR A N 1
ATOM 785 C CA . THR A 1 96 ? 22.715 19.893 -21.146 1.00 48.31 96 THR A CA 1
ATOM 786 C C . THR A 1 96 ? 21.574 20.262 -20.203 1.00 48.31 96 THR A C 1
ATOM 788 O O . THR A 1 96 ? 20.478 19.718 -20.278 1.00 48.31 96 THR A O 1
ATOM 791 N N . ALA A 1 97 ? 21.845 21.225 -19.330 1.00 50.31 97 ALA A N 1
ATOM 792 C CA . ALA A 1 97 ? 20.883 22.190 -18.816 1.00 50.31 97 ALA A CA 1
ATOM 793 C C . ALA A 1 97 ? 21.608 23.548 -18.842 1.00 50.31 97 ALA A C 1
ATOM 795 O O . ALA A 1 97 ? 22.815 23.582 -18.609 1.00 50.31 97 ALA A O 1
ATOM 796 N N . GLY A 1 98 ? 20.907 24.612 -19.249 1.00 53.12 98 GLY A N 1
ATOM 797 C CA . GLY A 1 98 ? 21.447 25.952 -19.536 1.00 53.12 98 GLY A CA 1
ATOM 798 C C . GLY A 1 98 ? 22.235 26.611 -18.392 1.00 53.12 98 GLY A C 1
ATOM 799 O O . GLY A 1 98 ? 22.369 26.040 -17.313 1.00 53.12 98 GLY A O 1
ATOM 800 N N . PRO A 1 99 ? 22.806 27.798 -18.660 1.00 46.84 99 PRO A N 1
ATOM 801 C CA . PRO A 1 99 ? 24.180 28.127 -18.327 1.00 46.84 99 PRO A CA 1
ATOM 802 C C . PRO A 1 99 ? 24.446 28.098 -16.826 1.00 46.84 99 PRO A C 1
ATOM 804 O O . PRO A 1 99 ? 23.729 28.688 -16.019 1.00 46.84 99 PRO A O 1
ATOM 807 N N . SER A 1 100 ? 25.546 27.420 -16.519 1.00 45.50 100 SER A N 1
ATOM 808 C CA . SER A 1 100 ? 26.364 27.562 -15.326 1.00 45.50 100 SER A CA 1
ATOM 809 C C . SER A 1 100 ? 26.302 28.975 -14.757 1.00 45.50 100 SER A C 1
ATOM 811 O O . SER A 1 100 ? 26.608 29.947 -15.451 1.00 45.50 100 SER A O 1
ATOM 813 N N . CYS A 1 101 ? 25.936 29.055 -13.481 1.00 39.41 101 CYS A N 1
ATOM 814 C CA . CYS A 1 101 ? 26.124 30.218 -12.634 1.00 39.41 101 CYS A CA 1
ATOM 815 C C . CYS A 1 101 ? 27.512 30.820 -12.889 1.00 39.41 101 CYS A C 1
ATOM 817 O O . CYS A 1 101 ? 28.528 30.197 -12.591 1.00 39.41 101 CYS A O 1
ATOM 819 N N . VAL A 1 102 ? 27.538 32.022 -13.461 1.00 44.09 102 VAL A N 1
ATOM 820 C CA . VAL A 1 102 ? 28.711 32.890 -13.428 1.00 44.09 102 VAL A CA 1
ATOM 821 C C . VAL A 1 102 ? 28.842 33.351 -11.982 1.00 44.09 102 VAL A C 1
ATOM 823 O O . VAL A 1 102 ? 27.913 33.955 -11.448 1.00 44.09 102 VAL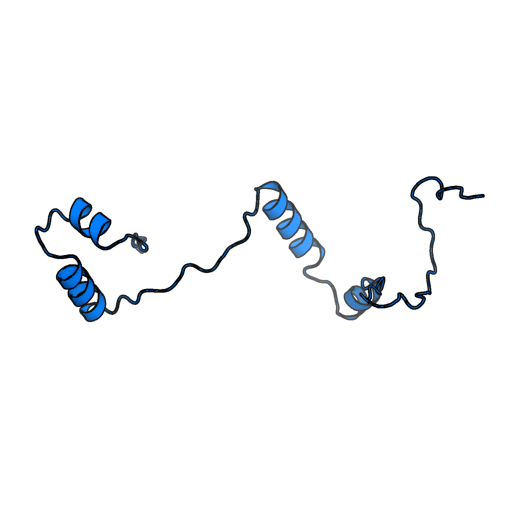 A O 1
ATOM 826 N N . PHE A 1 103 ? 29.966 33.054 -11.346 1.00 29.12 103 PHE A N 1
ATOM 827 C CA . PHE A 1 103 ? 30.428 33.813 -10.190 1.00 29.12 103 PHE A CA 1
ATOM 828 C C . PHE A 1 103 ? 31.828 34.358 -10.520 1.00 29.12 103 PHE A C 1
ATOM 830 O O . PHE A 1 103 ? 32.561 33.667 -11.232 1.00 29.12 103 PHE A O 1
ATOM 837 N N . PRO A 1 104 ? 32.125 35.609 -10.115 1.00 47.03 104 PRO A N 1
ATOM 838 C CA . PRO A 1 104 ? 33.305 36.371 -10.524 1.00 47.03 104 PRO A CA 1
ATOM 839 C C . PRO A 1 104 ? 34.624 35.788 -10.014 1.00 47.03 104 PRO A C 1
ATOM 841 O O . PRO A 1 104 ? 34.604 35.081 -8.980 1.00 47.03 104 PRO A O 1
#

Foldseek 3Di:
DDDDDPDDDQLVVVCVVVVDPDDSVVVVVVCVVVVHDDDDDPDDPDDDPVNVVVVVVVCVVCVPPDPVNVVVVPPDDDDDDPPDTDDDDDDDDDDDDDDDDDDD

Radius of gyration: 27.06 Å; chains: 1; bounding box: 61×53×50 Å